Protein AF-A0A0F2PW54-F1 (afdb_monomer)

Mean predicted aligned error: 11.53 Å

Structure (mmCIF, N/CA/C/O backbone):
data_AF-A0A0F2PW54-F1
#
_entry.id   AF-A0A0F2PW54-F1
#
loop_
_atom_site.group_PDB
_atom_site.id
_atom_site.type_symbol
_atom_site.label_atom_id
_atom_site.label_alt_id
_atom_site.label_comp_id
_atom_site.label_asym_id
_atom_site.label_entity_id
_atom_site.label_seq_id
_atom_site.pdbx_PDB_ins_code
_atom_site.Cartn_x
_atom_site.Cartn_y
_atom_site.Cartn_z
_atom_site.occupancy
_atom_site.B_iso_or_equiv
_atom_site.auth_seq_id
_atom_site.auth_comp_id
_atom_site.auth_asym_id
_atom_site.auth_atom_id
_atom_site.pdbx_PDB_model_num
ATOM 1 N N . MET A 1 1 ? 2.727 -28.546 4.616 1.00 33.84 1 MET A N 1
ATOM 2 C CA . MET A 1 1 ? 3.322 -27.690 5.669 1.00 33.84 1 MET A CA 1
ATOM 3 C C . MET A 1 1 ? 4.717 -27.263 5.236 1.00 33.84 1 MET A C 1
ATOM 5 O O . MET A 1 1 ? 5.635 -28.065 5.317 1.00 33.84 1 MET A O 1
ATOM 9 N N . ARG A 1 2 ? 4.881 -26.043 4.709 1.00 29.77 2 ARG A N 1
ATOM 10 C CA . ARG A 1 2 ? 6.205 -25.440 4.487 1.00 29.77 2 ARG A CA 1
ATOM 11 C C . ARG A 1 2 ? 6.372 -24.320 5.508 1.00 29.77 2 ARG A C 1
ATOM 13 O O . ARG A 1 2 ? 5.637 -23.343 5.474 1.00 29.77 2 ARG A O 1
ATOM 20 N N . SER A 1 3 ? 7.285 -24.541 6.446 1.00 30.59 3 SER A N 1
ATOM 21 C CA . SER A 1 3 ? 7.700 -23.572 7.457 1.00 30.59 3 SER A CA 1
ATOM 22 C C . SER A 1 3 ? 8.436 -22.422 6.768 1.00 30.59 3 SER A C 1
ATOM 24 O O . SER A 1 3 ? 9.487 -22.637 6.167 1.00 30.59 3 SER A O 1
ATOM 26 N N . PHE A 1 4 ? 7.866 -21.217 6.814 1.00 31.39 4 PHE A N 1
ATOM 27 C CA . PHE A 1 4 ? 8.541 -19.988 6.401 1.00 31.39 4 PHE A CA 1
ATOM 28 C C . PHE A 1 4 ? 9.232 -19.386 7.622 1.00 31.39 4 PHE A C 1
ATOM 30 O O . PHE A 1 4 ? 8.647 -18.621 8.381 1.00 31.39 4 PHE A O 1
ATOM 37 N N . ASN A 1 5 ? 10.496 -19.758 7.813 1.00 33.44 5 ASN A N 1
ATOM 38 C CA . ASN A 1 5 ? 11.373 -19.123 8.785 1.00 33.44 5 ASN A CA 1
ATOM 39 C C . ASN A 1 5 ? 12.172 -18.023 8.069 1.00 33.44 5 ASN A C 1
ATOM 41 O O . ASN A 1 5 ? 13.212 -18.290 7.468 1.00 33.44 5 ASN A O 1
ATOM 45 N N . LYS A 1 6 ? 11.663 -16.788 8.095 1.00 39.34 6 LYS A N 1
ATOM 46 C CA . LYS A 1 6 ? 12.450 -15.583 7.805 1.00 39.34 6 LYS A CA 1
ATOM 47 C C . LYS A 1 6 ? 12.403 -14.696 9.042 1.00 39.34 6 LYS A C 1
ATOM 49 O O . LYS A 1 6 ? 11.355 -14.169 9.396 1.00 39.34 6 LYS A O 1
ATOM 54 N N . LYS A 1 7 ? 13.553 -14.568 9.708 1.00 28.94 7 LYS A N 1
ATOM 55 C CA . LYS A 1 7 ? 13.787 -13.560 10.742 1.00 28.94 7 LYS A CA 1
ATOM 56 C C . LYS A 1 7 ? 13.725 -12.185 10.077 1.00 28.94 7 LYS A C 1
ATOM 58 O O . LYS A 1 7 ? 14.657 -11.805 9.375 1.00 28.94 7 LYS A O 1
ATOM 63 N N . TRP A 1 8 ? 12.626 -11.471 10.284 1.00 33.56 8 TRP A N 1
ATOM 64 C CA . TRP A 1 8 ? 12.529 -10.045 9.998 1.00 33.56 8 TRP A CA 1
ATOM 65 C C . TRP A 1 8 ? 13.277 -9.315 11.113 1.00 33.56 8 TRP A C 1
ATOM 67 O O . TRP A 1 8 ? 12.793 -9.226 12.236 1.00 33.56 8 TRP A O 1
ATOM 77 N N . VAL A 1 9 ? 14.506 -8.885 10.837 1.00 35.56 9 VAL A N 1
ATOM 78 C CA . VAL A 1 9 ? 15.251 -7.978 11.714 1.00 35.56 9 VAL A CA 1
ATOM 79 C C . VAL A 1 9 ? 15.226 -6.623 11.022 1.00 35.56 9 VAL A C 1
ATOM 81 O O . VAL A 1 9 ? 15.896 -6.455 10.007 1.00 35.56 9 VAL A O 1
ATOM 84 N N . GLY A 1 10 ? 14.419 -5.694 11.541 1.00 37.62 10 GLY A N 1
ATOM 85 C CA . GLY A 1 10 ? 14.503 -4.274 11.180 1.00 37.62 10 GLY A CA 1
ATOM 86 C C . GLY A 1 10 ? 13.388 -3.685 10.312 1.00 37.62 10 GLY A C 1
ATOM 87 O O . GLY A 1 10 ? 13.632 -2.660 9.687 1.00 37.62 10 GLY A O 1
ATOM 88 N N . ILE A 1 11 ? 12.190 -4.276 10.260 1.00 33.75 11 ILE A N 1
ATOM 89 C CA . ILE A 1 11 ? 10.986 -3.529 9.856 1.00 33.75 11 ILE A CA 1
ATOM 90 C C . ILE A 1 11 ? 9.981 -3.672 10.990 1.00 33.75 11 ILE A C 1
ATOM 92 O O . ILE A 1 11 ? 9.338 -4.711 11.150 1.00 33.75 11 ILE A O 1
ATOM 96 N N . ASP A 1 12 ? 9.927 -2.627 11.803 1.00 38.66 12 ASP A N 1
ATOM 97 C CA . ASP A 1 12 ? 8.855 -2.388 12.752 1.00 38.66 12 ASP A CA 1
ATOM 98 C C . ASP A 1 12 ? 7.556 -2.206 11.942 1.00 38.66 12 ASP A C 1
ATOM 100 O O . ASP A 1 12 ? 7.585 -1.747 10.803 1.00 38.66 12 ASP A O 1
ATOM 104 N N . PHE A 1 13 ? 6.427 -2.704 12.434 1.00 43.22 13 PHE A N 1
ATOM 105 C CA . PHE A 1 13 ? 5.239 -2.979 11.615 1.00 43.22 13 PHE A CA 1
ATOM 106 C C . PHE A 1 13 ? 4.798 -1.786 10.735 1.00 43.22 13 PHE A C 1
ATOM 108 O O . PHE A 1 13 ? 4.461 -0.723 11.251 1.00 43.22 13 PHE A O 1
ATOM 115 N N . ALA A 1 14 ? 4.720 -1.983 9.412 1.00 50.06 14 ALA A N 1
ATOM 116 C CA . ALA A 1 14 ? 4.174 -0.995 8.479 1.00 50.06 14 ALA A CA 1
ATOM 1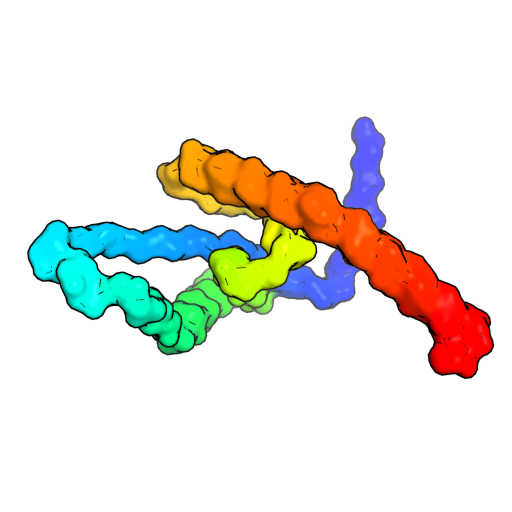17 C C . ALA A 1 14 ? 2.674 -1.242 8.254 1.00 50.06 14 ALA A C 1
ATOM 119 O O . ALA A 1 14 ? 2.279 -2.323 7.803 1.00 50.06 14 ALA A O 1
ATOM 120 N N . ALA A 1 15 ? 1.840 -0.242 8.544 1.00 58.84 15 ALA A N 1
ATOM 121 C CA . ALA A 1 15 ? 0.393 -0.309 8.345 1.00 58.84 15 ALA A CA 1
ATOM 122 C C . ALA A 1 15 ? -0.050 0.690 7.268 1.00 58.84 15 ALA A C 1
ATOM 124 O O . ALA A 1 15 ? 0.150 1.899 7.392 1.00 58.84 15 ALA A O 1
ATOM 125 N N . GLY A 1 16 ? -0.680 0.182 6.207 1.00 60.75 16 GLY A N 1
ATOM 126 C CA . GLY A 1 16 ? -1.326 1.007 5.192 1.00 60.75 16 GLY A CA 1
ATOM 127 C C . GLY A 1 16 ? -2.743 1.371 5.618 1.00 60.75 16 GLY A C 1
ATOM 128 O O . GLY A 1 16 ? -3.560 0.482 5.855 1.00 60.75 16 GLY A O 1
ATOM 129 N N . ILE A 1 17 ? -3.054 2.664 5.696 1.00 71.19 17 ILE A N 1
ATOM 130 C CA . ILE A 1 17 ? -4.411 3.145 5.968 1.00 71.19 17 ILE A CA 1
ATOM 131 C C . ILE A 1 17 ? -4.934 3.931 4.771 1.00 71.19 17 ILE A C 1
ATOM 133 O O . ILE A 1 17 ? -4.241 4.762 4.179 1.00 71.19 17 ILE A O 1
ATOM 137 N N . VAL A 1 18 ? -6.207 3.692 4.458 1.00 58.12 18 VAL A N 1
ATOM 138 C CA . VAL A 1 18 ? -7.009 4.540 3.578 1.00 58.12 18 VAL A CA 1
ATOM 139 C C . VAL A 1 18 ? -8.130 5.143 4.400 1.00 58.12 18 VAL A C 1
ATOM 141 O O . VAL A 1 18 ? -8.988 4.437 4.926 1.00 58.12 18 VAL A O 1
ATOM 144 N N . LEU A 1 19 ? -8.124 6.469 4.507 1.00 59.00 19 LEU A N 1
ATOM 145 C CA . LEU A 1 19 ? -9.205 7.217 5.133 1.00 59.00 19 LEU A CA 1
ATOM 146 C C . LEU A 1 19 ? -10.049 7.870 4.043 1.00 59.00 19 LEU A C 1
ATOM 148 O O . LEU A 1 19 ? -9.575 8.741 3.312 1.00 59.00 19 LEU A O 1
ATOM 152 N N . ARG A 1 20 ? -11.328 7.495 3.966 1.00 44.84 20 ARG A N 1
ATOM 153 C CA . ARG A 1 20 ? -12.313 8.247 3.187 1.00 44.84 20 ARG A CA 1
ATOM 154 C C . ARG A 1 20 ? -12.869 9.365 4.064 1.00 44.84 20 ARG A C 1
ATOM 156 O O . ARG A 1 20 ? -13.448 9.112 5.121 1.00 44.84 20 ARG A O 1
ATOM 163 N N . LYS A 1 21 ? -12.709 10.617 3.631 1.00 50.31 21 LYS A N 1
ATOM 164 C CA . LYS A 1 21 ? -13.386 11.748 4.274 1.00 50.31 21 LYS A CA 1
ATOM 165 C C . LYS A 1 21 ? -14.892 11.601 4.041 1.00 50.31 21 LYS A C 1
ATOM 167 O O . LYS A 1 21 ? -15.312 11.316 2.924 1.00 50.31 21 LYS A O 1
ATOM 172 N N . LYS A 1 22 ? -15.699 11.790 5.087 1.00 43.09 22 LYS A N 1
ATOM 173 C CA . LYS A 1 22 ? -17.164 11.804 4.966 1.00 43.09 22 LYS A CA 1
ATOM 174 C C . LYS A 1 22 ? -17.558 12.914 3.979 1.00 43.09 22 LYS A C 1
ATOM 176 O O . LYS A 1 22 ? -17.080 14.041 4.127 1.00 43.09 22 LYS A O 1
ATOM 181 N N . GLU A 1 23 ? -18.364 12.586 2.971 1.00 45.69 23 GLU A N 1
ATOM 182 C CA . GLU A 1 23 ? -18.861 13.555 1.987 1.00 45.69 23 GLU A CA 1
ATOM 183 C C . 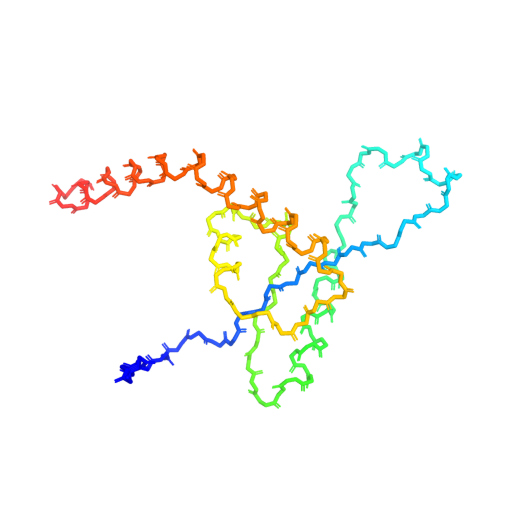GLU A 1 23 ? -19.579 14.713 2.696 1.00 45.69 23 GLU A C 1
ATOM 185 O O . GLU A 1 23 ? -20.373 14.508 3.618 1.00 45.69 23 GLU A O 1
ATOM 190 N N . LYS A 1 24 ? -19.234 15.942 2.298 1.00 44.62 24 LYS A N 1
ATOM 191 C CA . LYS A 1 24 ? -19.908 17.171 2.733 1.00 44.62 24 LYS A CA 1
ATOM 192 C C . LYS A 1 24 ? -21.269 17.284 2.030 1.00 44.62 24 LYS A C 1
ATOM 194 O O . LYS A 1 24 ? -21.447 16.729 0.949 1.00 44.62 24 LYS A O 1
ATOM 199 N N . SER A 1 25 ? -22.217 18.015 2.625 1.00 42.25 25 SER A N 1
ATOM 200 C CA . SER A 1 25 ? -23.530 18.268 2.014 1.00 42.25 25 SER A CA 1
ATOM 201 C C . SER A 1 25 ? -23.398 18.952 0.637 1.00 42.25 25 SER A C 1
ATOM 203 O O . SER A 1 25 ? -22.437 19.701 0.434 1.00 42.25 25 SER A O 1
ATOM 205 N N . PRO A 1 26 ? -24.352 18.744 -0.299 1.00 49.91 26 PRO A N 1
ATOM 206 C CA . PRO A 1 26 ? -24.266 19.222 -1.689 1.00 49.91 26 PRO A CA 1
ATOM 207 C C . PRO A 1 26 ? -23.977 20.724 -1.826 1.00 49.91 26 PRO A C 1
ATOM 209 O O . PRO A 1 26 ? -23.289 21.156 -2.747 1.00 49.91 26 PRO A O 1
ATOM 212 N N . GLU A 1 27 ? -24.442 21.519 -0.866 1.00 52.00 27 GLU A N 1
ATOM 213 C CA . GLU A 1 27 ? -24.275 22.975 -0.830 1.00 52.00 27 GLU A CA 1
ATOM 214 C C . GLU A 1 27 ? -22.814 23.418 -0.621 1.00 52.00 27 GLU A C 1
ATOM 216 O O . GLU A 1 27 ? -22.438 24.521 -1.009 1.00 52.00 27 GLU A O 1
ATOM 221 N N . GLN A 1 28 ? -21.955 22.555 -0.065 1.00 48.16 28 GLN A N 1
ATOM 222 C CA . GLN A 1 28 ? -20.531 22.841 0.161 1.00 48.16 28 GLN A CA 1
ATOM 223 C C . GLN A 1 28 ? -19.627 22.392 -1.000 1.00 48.16 28 GLN A C 1
ATOM 225 O O . GLN A 1 28 ? -18.421 22.634 -0.962 1.00 48.16 28 GLN A O 1
ATOM 230 N N . VAL A 1 29 ? -20.184 21.728 -2.020 1.00 51.53 29 VAL A N 1
ATOM 231 C CA . VAL A 1 29 ? -19.423 21.084 -3.108 1.00 51.53 29 VAL A CA 1
ATOM 232 C C . VAL A 1 29 ? -19.021 22.082 -4.205 1.00 51.53 29 VAL A C 1
ATOM 234 O O . VAL A 1 29 ? -18.025 21.872 -4.891 1.00 51.53 29 VAL A O 1
ATOM 237 N N . HIS A 1 30 ? -19.730 23.209 -4.343 1.00 45.06 30 HIS A N 1
ATOM 238 C CA . HIS A 1 30 ? -19.557 24.122 -5.482 1.00 45.06 30 HIS A CA 1
ATOM 239 C C . HIS A 1 30 ? -18.243 24.938 -5.479 1.00 45.06 30 HIS A C 1
ATOM 241 O O . HIS A 1 30 ? -17.881 25.491 -6.511 1.00 45.06 30 HIS A O 1
ATOM 247 N N . TYR A 1 31 ? -17.489 24.979 -4.372 1.00 40.25 31 TYR A N 1
ATOM 248 C CA . TYR A 1 31 ? -16.260 25.788 -4.262 1.00 40.25 31 TYR A CA 1
ATOM 249 C C . TYR A 1 31 ? -14.939 25.001 -4.140 1.00 40.25 31 TYR A C 1
ATOM 251 O O . TYR A 1 31 ? -13.877 25.608 -4.226 1.00 40.25 31 TYR A O 1
ATOM 259 N N . ASP A 1 32 ? -14.960 23.670 -4.000 1.00 39.88 32 ASP A N 1
ATOM 260 C CA . ASP A 1 32 ? -13.772 22.881 -3.603 1.00 39.88 32 ASP A CA 1
ATOM 261 C C . ASP A 1 32 ? -13.236 21.947 -4.718 1.00 39.88 32 ASP A C 1
ATOM 263 O O . ASP A 1 32 ? -12.629 20.910 -4.446 1.00 39.88 32 ASP A O 1
ATOM 267 N N . ALA A 1 33 ? -13.407 22.303 -5.998 1.00 38.38 33 ALA A N 1
ATOM 268 C CA . ALA A 1 33 ? -12.917 21.496 -7.130 1.00 38.38 33 ALA A CA 1
ATOM 269 C C . ALA A 1 33 ? -11.378 21.467 -7.280 1.00 38.38 33 ALA A C 1
ATOM 271 O O . ALA A 1 33 ? -10.845 20.718 -8.099 1.00 38.38 33 ALA A O 1
ATOM 272 N N . HIS A 1 34 ? -10.632 22.236 -6.482 1.00 39.06 34 HIS A N 1
ATOM 273 C CA . HIS A 1 34 ? -9.175 22.281 -6.556 1.00 39.06 34 HIS A CA 1
ATOM 274 C C . HIS A 1 34 ? -8.523 22.018 -5.198 1.00 39.06 34 HIS A C 1
ATOM 276 O O . HIS A 1 34 ? -8.499 22.871 -4.319 1.00 39.06 34 HIS A O 1
ATOM 282 N N . ARG A 1 35 ? -7.896 20.835 -5.110 1.00 42.75 35 ARG A N 1
ATOM 283 C CA . ARG A 1 35 ? -7.037 20.342 -4.022 1.00 42.75 35 ARG A CA 1
ATOM 284 C C . ARG A 1 35 ? -7.807 20.103 -2.727 1.00 42.75 35 ARG A C 1
ATOM 286 O O . ARG A 1 35 ? -8.001 21.005 -1.922 1.00 42.75 35 ARG A O 1
ATOM 293 N N . VAL A 1 36 ? -8.105 18.831 -2.454 1.00 49.41 36 VAL A N 1
ATOM 294 C 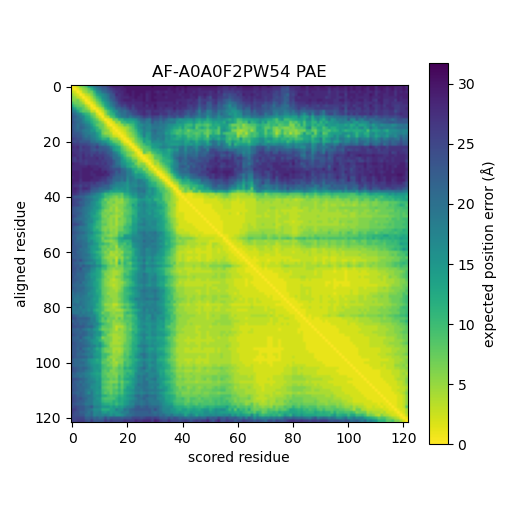CA . VAL A 1 36 ? -8.257 18.361 -1.072 1.00 49.41 36 VAL A CA 1
ATOM 295 C C . VAL A 1 36 ? -7.011 18.834 -0.320 1.00 49.41 36 VAL A C 1
ATOM 297 O O . VAL A 1 36 ? -5.909 18.333 -0.544 1.00 49.41 36 VAL A O 1
ATOM 300 N N . LYS A 1 37 ? -7.163 19.893 0.480 1.00 48.91 37 LYS A N 1
ATOM 301 C CA . LYS A 1 37 ? -6.069 20.503 1.227 1.00 48.91 37 LYS A CA 1
ATOM 302 C C . LYS A 1 37 ? -5.615 19.459 2.238 1.00 48.91 37 LYS A C 1
ATOM 304 O O . LYS A 1 37 ? -6.344 19.137 3.173 1.00 48.91 37 LYS A O 1
ATOM 309 N N . HIS A 1 38 ? -4.467 18.856 1.953 1.00 57.25 38 HIS A N 1
ATOM 310 C CA . HIS A 1 38 ? -3.884 17.814 2.778 1.00 57.25 38 HIS A CA 1
ATOM 311 C C . HIS A 1 38 ? -3.489 18.413 4.118 1.00 57.25 38 HIS A C 1
ATOM 313 O O . HIS A 1 38 ? -2.681 19.341 4.161 1.00 57.25 38 HIS A O 1
ATOM 319 N N . ASP A 1 39 ? -4.085 17.911 5.190 1.00 72.12 39 ASP A N 1
ATOM 320 C CA . ASP A 1 39 ? -3.761 18.351 6.535 1.00 72.12 39 ASP A CA 1
ATOM 321 C C . ASP A 1 39 ? -2.663 17.440 7.083 1.00 72.12 39 ASP A C 1
ATOM 323 O O . ASP A 1 39 ? -2.941 16.362 7.601 1.00 72.12 39 ASP A O 1
ATOM 327 N N . LEU A 1 40 ? -1.406 17.869 6.941 1.00 79.06 40 LEU A N 1
ATOM 328 C CA . LEU A 1 40 ? -0.247 17.188 7.535 1.00 79.06 40 LEU A CA 1
ATOM 329 C C . LEU A 1 40 ? -0.438 16.965 9.041 1.00 79.06 40 LEU A C 1
ATOM 331 O O . LEU A 1 40 ? 0.042 15.975 9.588 1.00 79.06 40 LEU A O 1
ATOM 335 N N . SER A 1 41 ? -1.189 17.846 9.706 1.00 83.75 41 SER A N 1
ATOM 336 C CA . SER A 1 41 ? -1.510 17.702 11.125 1.00 83.75 41 SER A CA 1
ATOM 337 C C . SER A 1 41 ? -2.346 16.450 11.379 1.00 83.75 41 SER A C 1
ATOM 339 O O . SER A 1 41 ? -2.156 15.793 12.395 1.00 83.75 41 SER A O 1
ATOM 341 N N . MET A 1 42 ? -3.239 16.073 10.456 1.00 82.38 42 MET A N 1
ATOM 342 C CA . MET A 1 42 ? -4.012 14.834 10.571 1.00 82.38 42 MET A CA 1
ATOM 343 C C . MET A 1 42 ? -3.096 13.608 10.528 1.00 82.38 42 MET A C 1
ATOM 345 O O . MET A 1 42 ? -3.258 12.712 11.355 1.00 82.38 42 MET A O 1
ATOM 349 N N . GLU A 1 43 ? -2.139 13.565 9.594 1.00 83.44 43 GLU A N 1
ATOM 350 C CA . GLU A 1 43 ? -1.205 12.437 9.478 1.00 83.44 43 GLU A CA 1
ATOM 351 C C . GLU A 1 43 ? -0.363 12.296 10.749 1.00 83.44 43 GLU A C 1
ATOM 353 O O . GLU A 1 43 ? -0.335 11.221 11.347 1.00 83.44 43 GLU A O 1
ATOM 358 N N . ILE A 1 44 ? 0.225 13.405 11.212 1.00 87.06 44 ILE A N 1
ATOM 359 C CA . ILE A 1 44 ? 1.047 13.449 12.429 1.00 87.06 44 ILE A CA 1
ATOM 360 C C . ILE A 1 44 ? 0.233 13.023 13.655 1.00 87.06 44 ILE A C 1
ATOM 362 O O . ILE A 1 44 ? 0.664 12.161 14.416 1.00 87.06 44 ILE A O 1
ATOM 366 N N . ASN A 1 45 ? -0.966 13.580 13.839 1.00 89.88 45 ASN A N 1
ATOM 367 C CA . ASN A 1 45 ? -1.807 13.246 14.989 1.00 89.88 45 ASN A CA 1
ATOM 368 C C . ASN A 1 45 ? -2.239 11.774 14.978 1.00 89.88 45 ASN A C 1
ATOM 370 O O . ASN A 1 45 ? -2.328 11.153 16.036 1.00 89.88 45 ASN A O 1
ATOM 374 N N . THR A 1 46 ? -2.496 11.205 13.795 1.00 87.31 46 THR A N 1
ATOM 375 C CA . THR A 1 46 ? -2.879 9.791 13.668 1.00 87.31 46 THR A CA 1
ATOM 376 C C . THR A 1 46 ? -1.699 8.876 13.988 1.00 87.31 46 THR A C 1
ATOM 378 O O . THR A 1 46 ? -1.874 7.927 14.750 1.00 87.31 46 THR A O 1
ATOM 381 N N . GLN A 1 47 ? -0.505 9.188 13.471 1.00 87.94 47 GLN A N 1
ATOM 382 C CA . GLN A 1 47 ? 0.734 8.470 13.784 1.00 87.94 47 GLN A CA 1
ATOM 383 C C . GLN A 1 47 ? 0.976 8.434 15.299 1.00 87.94 47 GLN A C 1
ATOM 385 O O . GLN A 1 47 ? 1.074 7.355 15.881 1.00 87.94 47 GLN A O 1
AT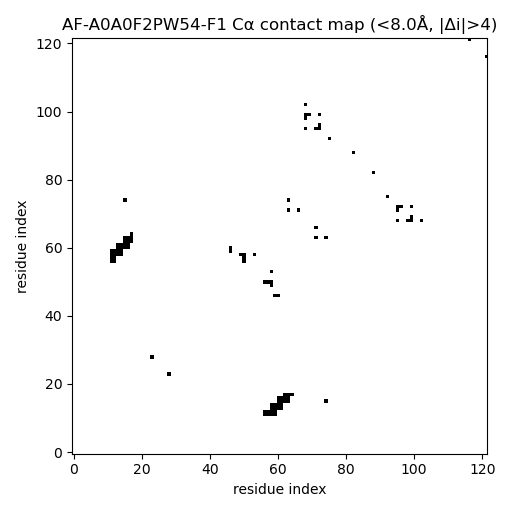OM 390 N N . LEU A 1 48 ? 0.973 9.601 15.953 1.00 90.25 48 LEU A N 1
ATOM 391 C CA . LEU A 1 48 ? 1.214 9.712 17.396 1.00 90.25 48 LEU A CA 1
ATOM 392 C C . LEU A 1 48 ? 0.191 8.921 18.224 1.00 90.25 48 LEU A C 1
ATOM 394 O O . LEU A 1 48 ? 0.557 8.254 19.191 1.00 90.25 48 LEU A O 1
ATOM 398 N N . ALA A 1 49 ? -1.088 8.960 17.836 1.00 91.06 49 ALA A N 1
ATOM 399 C CA . ALA A 1 49 ? -2.136 8.214 18.525 1.00 91.06 49 ALA A CA 1
ATOM 400 C C . ALA A 1 49 ? -1.941 6.690 18.412 1.00 91.06 49 ALA A C 1
ATOM 402 O O . ALA A 1 49 ? -2.181 5.965 19.381 1.00 91.06 49 ALA A O 1
ATOM 403 N N . PHE A 1 50 ? -1.503 6.194 17.250 1.00 88.94 50 PHE A N 1
ATOM 404 C CA . PHE A 1 50 ? -1.205 4.773 17.053 1.00 88.94 50 PHE A CA 1
ATOM 405 C C . PHE A 1 50 ? 0.044 4.343 17.825 1.00 88.94 50 PHE A C 1
ATOM 407 O O . PHE A 1 50 ? -0.008 3.340 18.537 1.00 88.94 50 PHE A O 1
ATOM 414 N N . GLU A 1 51 ? 1.126 5.118 17.748 1.00 88.44 51 GLU A N 1
ATOM 415 C CA . GLU A 1 51 ? 2.360 4.858 18.497 1.00 88.44 51 GLU A CA 1
ATOM 416 C C . GLU A 1 51 ? 2.107 4.784 20.005 1.00 88.44 51 GLU A C 1
ATOM 418 O O . GLU A 1 51 ? 2.623 3.889 20.671 1.00 88.44 51 GLU A O 1
ATOM 423 N N . GLU A 1 52 ? 1.293 5.689 20.562 1.00 92.25 52 GLU A N 1
ATOM 424 C CA . GLU A 1 52 ? 0.941 5.668 21.985 1.00 92.25 52 GLU A CA 1
ATOM 425 C C . GLU A 1 52 ? 0.198 4.378 22.366 1.00 92.25 52 GLU A C 1
ATOM 427 O O . GLU A 1 52 ? 0.503 3.762 23.391 1.00 92.25 52 GLU A O 1
ATOM 432 N N . LYS A 1 53 ? -0.766 3.952 21.540 1.00 91.62 53 LYS A N 1
ATOM 433 C CA . LYS A 1 53 ? -1.607 2.776 21.813 1.00 91.62 53 LYS A CA 1
ATOM 434 C C . LYS A 1 53 ? -0.905 1.446 21.580 1.00 91.62 53 LYS A C 1
ATOM 436 O O . LYS A 1 53 ? -1.300 0.460 22.197 1.00 91.62 53 LYS A O 1
ATOM 441 N N . LEU A 1 54 ? 0.102 1.413 20.713 1.00 86.81 54 LEU A N 1
ATOM 442 C CA . LEU A 1 54 ? 0.794 0.188 20.314 1.00 86.81 54 LEU A CA 1
ATOM 443 C C . LEU A 1 54 ? 2.136 -0.010 21.027 1.00 86.81 54 LEU A C 1
ATOM 445 O O . LEU A 1 54 ? 2.844 -0.968 20.728 1.00 86.81 54 LEU A O 1
ATOM 449 N N . ARG A 1 55 ? 2.473 0.812 22.031 1.00 85.69 55 ARG A N 1
ATOM 450 C CA . ARG A 1 55 ? 3.680 0.595 22.846 1.00 85.69 55 ARG A CA 1
ATOM 451 C C . ARG A 1 55 ? 3.723 -0.823 23.448 1.00 85.69 55 ARG A C 1
ATOM 453 O O . ARG A 1 55 ? 2.704 -1.302 23.947 1.00 85.69 55 ARG A O 1
ATOM 460 N N . PRO A 1 56 ? 4.904 -1.475 23.474 1.00 88.44 56 PRO A N 1
ATOM 461 C CA . PRO A 1 56 ? 6.224 -0.937 23.124 1.00 88.44 56 PRO A CA 1
ATOM 462 C C . PRO A 1 56 ? 6.603 -1.082 21.638 1.00 88.44 56 PRO A C 1
ATOM 464 O O . PRO A 1 56 ? 7.762 -0.858 21.302 1.00 88.44 56 PRO A O 1
ATOM 467 N N . PHE A 1 57 ? 5.679 -1.479 20.762 1.00 82.31 57 PHE A N 1
ATOM 468 C CA . PHE A 1 57 ? 5.966 -1.649 19.340 1.00 82.31 57 PHE A CA 1
ATOM 469 C C . PHE A 1 57 ? 6.079 -0.286 18.643 1.00 82.31 57 PHE A C 1
ATOM 471 O O . PHE A 1 57 ? 5.222 0.581 18.818 1.00 82.31 57 PHE A O 1
ATOM 478 N N . SER A 1 58 ? 7.128 -0.106 17.842 1.00 77.44 58 SER A N 1
ATOM 479 C CA . SER A 1 58 ? 7.211 0.952 16.833 1.00 77.44 58 SER A CA 1
ATOM 480 C C . SER A 1 58 ? 6.330 0.584 15.641 1.00 77.44 58 SER A C 1
ATOM 482 O O . SER A 1 58 ? 6.210 -0.588 15.268 1.00 77.44 58 SER A O 1
ATOM 484 N N . VAL A 1 59 ? 5.663 1.587 15.076 1.00 79.12 59 VAL A N 1
ATOM 485 C CA . VAL A 1 59 ? 4.724 1.421 13.964 1.00 79.12 59 VAL A CA 1
ATOM 486 C C . VAL A 1 59 ? 4.902 2.581 13.009 1.00 79.12 59 VAL A C 1
ATOM 488 O O . VAL A 1 59 ? 4.863 3.727 13.442 1.00 79.12 59 VAL A O 1
ATOM 491 N N . ASP A 1 60 ? 5.025 2.286 11.720 1.00 84.50 60 ASP A N 1
ATOM 492 C CA . ASP A 1 60 ? 5.047 3.293 10.661 1.00 84.50 60 ASP A CA 1
ATOM 493 C C . ASP A 1 60 ? 3.689 3.326 9.952 1.00 84.50 60 ASP A C 1
ATOM 495 O O . ASP A 1 60 ? 3.266 2.342 9.326 1.00 84.50 60 ASP A O 1
ATOM 499 N N . LEU A 1 61 ? 2.985 4.459 10.043 1.00 85.12 61 LEU A N 1
ATOM 500 C CA . LEU A 1 61 ? 1.706 4.659 9.372 1.00 85.12 61 LEU A CA 1
ATOM 501 C C . LEU A 1 61 ? 1.904 5.257 7.982 1.00 85.12 61 LEU A C 1
ATOM 503 O O . LEU A 1 61 ? 2.466 6.341 7.814 1.00 85.12 61 LEU A O 1
ATOM 507 N N . LEU A 1 62 ? 1.366 4.571 6.977 1.00 84.38 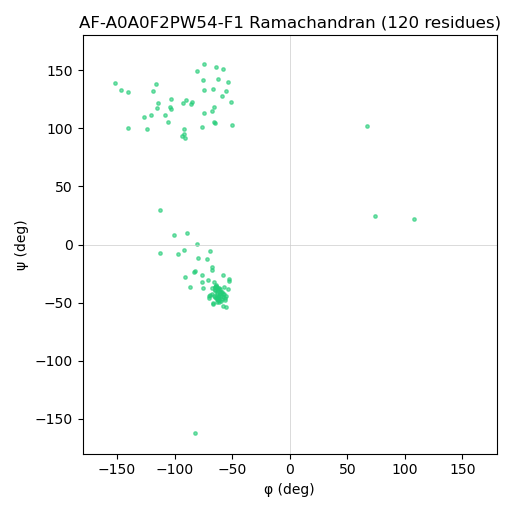62 LEU A N 1
ATOM 508 C CA . LEU A 1 62 ? 1.457 4.992 5.587 1.00 84.38 62 LEU A CA 1
ATOM 509 C C . LEU A 1 62 ? 0.066 5.253 5.010 1.00 84.38 62 LEU A C 1
ATOM 511 O O . LEU A 1 62 ? -0.850 4.436 5.112 1.00 84.38 62 LEU A O 1
ATOM 515 N N . PHE A 1 63 ? -0.081 6.398 4.348 1.00 84.44 63 PHE A N 1
ATOM 516 C CA . PHE A 1 63 ? -1.317 6.804 3.690 1.00 84.44 63 PHE A CA 1
ATOM 517 C C . PHE A 1 63 ? -1.319 6.362 2.227 1.00 84.44 63 PHE A C 1
ATOM 519 O O . PHE A 1 63 ? -0.732 7.033 1.369 1.00 84.44 63 PHE A O 1
ATOM 526 N N . ILE A 1 64 ? -2.003 5.248 1.932 1.00 84.81 64 ILE A N 1
ATOM 527 C CA . ILE A 1 64 ? -1.928 4.560 0.629 1.00 84.81 64 ILE A CA 1
ATOM 528 C C . ILE A 1 64 ? -2.230 5.519 -0.527 1.00 84.81 64 ILE A C 1
ATOM 530 O O . ILE A 1 64 ? -1.543 5.477 -1.544 1.00 84.81 64 ILE A O 1
ATOM 534 N N . GLN A 1 65 ? -3.182 6.448 -0.378 1.00 79.75 65 GLN A N 1
ATOM 535 C CA . GLN A 1 65 ? -3.591 7.361 -1.452 1.00 79.75 65 GLN A CA 1
ATOM 536 C C . GLN A 1 65 ? -2.447 8.218 -2.023 1.00 79.75 65 GLN A C 1
ATOM 538 O O . GLN A 1 65 ? -2.503 8.600 -3.193 1.00 79.75 65 GLN A O 1
ATOM 543 N N . ARG A 1 66 ? -1.397 8.488 -1.235 1.00 79.44 66 ARG A N 1
ATOM 544 C CA . ARG A 1 66 ? -0.256 9.331 -1.636 1.00 79.44 66 ARG A CA 1
ATOM 545 C C . ARG A 1 66 ? 0.948 8.540 -2.136 1.00 79.44 66 ARG A C 1
ATOM 547 O O . ARG A 1 66 ? 1.921 9.136 -2.591 1.00 79.44 66 ARG A O 1
ATOM 554 N N . MET A 1 67 ? 0.909 7.221 -2.010 1.00 85.38 67 MET A N 1
ATOM 555 C CA . MET A 1 67 ? 2.072 6.389 -2.268 1.00 85.38 67 MET A CA 1
ATOM 556 C C . MET A 1 67 ? 2.273 6.143 -3.766 1.00 85.38 67 MET A C 1
ATOM 558 O O . MET A 1 67 ? 1.296 6.080 -4.523 1.00 85.38 67 MET A O 1
ATOM 562 N N . PRO A 1 68 ? 3.529 5.975 -4.209 1.00 90.19 68 PRO A N 1
ATOM 563 C CA . PRO A 1 68 ? 3.807 5.525 -5.561 1.00 90.19 68 PRO A CA 1
ATOM 564 C C . PRO A 1 68 ? 3.264 4.103 -5.769 1.00 90.19 68 PRO A C 1
ATOM 566 O O . PRO A 1 68 ? 3.126 3.320 -4.824 1.00 90.19 68 PRO A O 1
ATOM 569 N N . VAL A 1 69 ? 2.933 3.780 -7.020 1.00 91.31 69 VAL A N 1
ATOM 570 C CA . VAL A 1 69 ? 2.205 2.555 -7.394 1.00 91.31 69 VAL A CA 1
ATOM 571 C C . VAL A 1 69 ? 2.903 1.270 -6.937 1.00 91.31 69 VAL A C 1
ATOM 573 O O . VAL A 1 69 ? 2.250 0.344 -6.468 1.00 91.31 69 VAL A O 1
ATOM 576 N N . ASN A 1 70 ? 4.236 1.238 -6.966 1.00 89.75 70 ASN A N 1
ATOM 577 C CA . ASN A 1 70 ? 5.031 0.104 -6.497 1.00 89.75 70 ASN A CA 1
ATOM 578 C C . ASN A 1 70 ? 4.878 -0.138 -4.985 1.00 89.75 70 ASN A C 1
ATOM 580 O O . ASN A 1 70 ? 4.788 -1.285 -4.554 1.00 89.75 70 ASN A O 1
ATOM 584 N N . LEU A 1 71 ? 4.809 0.922 -4.170 1.00 89.19 71 LEU A N 1
ATOM 585 C CA . LEU A 1 71 ? 4.589 0.771 -2.730 1.00 89.19 71 LEU A CA 1
ATOM 586 C C . LEU A 1 71 ? 3.134 0.419 -2.411 1.00 89.19 71 LEU A C 1
ATOM 588 O O . LEU A 1 71 ? 2.898 -0.413 -1.538 1.00 89.19 71 LEU A O 1
ATOM 592 N N . LYS A 1 72 ? 2.168 0.988 -3.144 1.00 90.44 72 LYS A N 1
ATOM 593 C CA . LYS A 1 72 ? 0.755 0.587 -3.046 1.00 90.44 72 LYS A CA 1
ATOM 594 C C . LYS A 1 72 ? 0.593 -0.912 -3.306 1.00 90.44 72 LYS A C 1
ATOM 596 O O . LYS A 1 72 ? -0.055 -1.596 -2.520 1.00 90.44 72 LYS A O 1
ATOM 601 N N . PHE A 1 73 ? 1.239 -1.420 -4.358 1.00 93.00 73 PHE A N 1
ATOM 602 C CA . PHE A 1 73 ? 1.226 -2.840 -4.698 1.00 93.00 73 PHE A CA 1
ATOM 603 C C . PHE A 1 73 ? 1.812 -3.713 -3.576 1.00 93.00 73 PHE A C 1
ATOM 605 O O . PHE A 1 73 ? 1.249 -4.749 -3.234 1.00 93.00 73 PHE A O 1
ATOM 612 N N . ASN A 1 74 ? 2.904 -3.286 -2.938 1.00 90.12 74 ASN A N 1
ATOM 613 C CA . ASN A 1 74 ? 3.463 -4.016 -1.794 1.00 90.12 74 ASN A CA 1
ATOM 614 C C . ASN A 1 74 ? 2.494 -4.076 -0.602 1.00 90.12 74 ASN A C 1
ATOM 616 O O . ASN A 1 74 ? 2.427 -5.101 0.070 1.00 90.12 74 ASN A O 1
ATOM 620 N N . ILE A 1 75 ? 1.732 -3.006 -0.355 1.00 89.06 75 ILE A N 1
ATOM 621 C CA . ILE A 1 75 ? 0.781 -2.942 0.764 1.00 89.06 75 ILE A CA 1
ATOM 622 C C . ILE A 1 75 ? -0.409 -3.874 0.555 1.00 89.06 75 ILE A C 1
ATOM 624 O O . ILE A 1 75 ? -0.787 -4.574 1.492 1.00 89.06 75 ILE A O 1
ATOM 628 N N . ILE A 1 76 ? -0.984 -3.921 -0.651 1.00 90.19 76 ILE A N 1
ATOM 629 C CA . ILE A 1 76 ? -2.139 -4.797 -0.920 1.00 90.19 76 ILE A CA 1
ATOM 630 C C . ILE A 1 76 ? -1.777 -6.290 -0.876 1.00 90.19 76 ILE A C 1
ATOM 632 O O . ILE A 1 76 ? -2.645 -7.127 -0.673 1.00 90.19 76 ILE A O 1
ATOM 636 N N . ASN A 1 77 ? -0.490 -6.630 -1.000 1.00 88.69 77 ASN A N 1
ATOM 637 C CA . ASN A 1 77 ? 0.015 -7.988 -0.771 1.00 88.69 77 ASN A CA 1
ATOM 638 C C . ASN A 1 77 ? 0.213 -8.318 0.725 1.00 88.69 77 ASN A C 1
ATOM 640 O O . ASN A 1 77 ? 0.693 -9.402 1.064 1.00 88.69 77 ASN A O 1
ATOM 644 N N . GLY A 1 78 ? -0.093 -7.374 1.618 1.00 87.75 78 GLY A N 1
ATOM 645 C CA . GLY A 1 78 ? -0.009 -7.528 3.065 1.00 87.75 78 GLY A CA 1
ATOM 646 C C . GLY A 1 78 ? -1.222 -8.228 3.683 1.00 87.75 78 GLY A C 1
ATOM 647 O O . GLY A 1 78 ? -2.000 -8.911 3.022 1.00 87.75 78 GLY A O 1
ATOM 648 N N . ILE A 1 79 ? -1.372 -8.062 5.000 1.00 89.00 79 ILE A N 1
ATOM 649 C CA . ILE A 1 79 ? -2.489 -8.618 5.772 1.00 89.00 79 ILE A CA 1
ATOM 650 C C . ILE A 1 79 ? -3.481 -7.494 6.076 1.00 89.00 79 ILE A C 1
ATOM 652 O O . ILE A 1 79 ? -3.117 -6.485 6.680 1.00 89.00 79 ILE A O 1
ATOM 656 N N . VAL A 1 80 ? -4.748 -7.688 5.709 1.00 88.69 80 VAL A N 1
ATOM 657 C CA . VAL A 1 80 ? -5.832 -6.761 6.057 1.00 88.69 80 VAL A CA 1
ATOM 658 C C . VAL A 1 80 ? -6.184 -6.937 7.535 1.00 88.69 80 VAL A C 1
ATOM 660 O O . VAL A 1 80 ? -6.684 -7.982 7.943 1.00 88.69 80 VAL A O 1
ATOM 663 N N . ILE A 1 81 ? -5.918 -5.910 8.345 1.00 87.88 81 ILE A N 1
ATOM 664 C CA . ILE A 1 81 ? -6.228 -5.910 9.787 1.00 87.88 81 ILE A CA 1
ATOM 665 C C . ILE A 1 81 ? -7.662 -5.426 10.041 1.00 87.88 81 ILE A C 1
ATOM 667 O O . ILE A 1 81 ? -8.342 -5.917 10.939 1.00 87.88 81 ILE A O 1
ATOM 671 N N . TYR A 1 82 ? -8.123 -4.452 9.254 1.00 87.25 82 TYR A N 1
ATOM 672 C CA . TYR A 1 82 ? -9.457 -3.876 9.365 1.00 87.25 82 TYR A CA 1
ATOM 673 C C . TYR A 1 82 ? -9.926 -3.344 8.014 1.00 87.25 82 TYR A C 1
ATOM 675 O O . TYR A 1 82 ? -9.176 -2.677 7.303 1.00 87.25 82 TYR A O 1
ATOM 683 N N . SER A 1 83 ? -11.194 -3.583 7.706 1.00 88.19 83 SER A N 1
ATOM 684 C CA . SER A 1 83 ? -11.886 -2.995 6.571 1.00 88.19 83 SER A CA 1
ATOM 685 C C . SER A 1 83 ? -13.348 -2.793 6.953 1.00 88.19 83 SER A C 1
ATOM 687 O O . SER A 1 83 ? -13.980 -3.655 7.562 1.00 88.19 83 SER A O 1
ATOM 689 N N . ARG A 1 84 ? -13.862 -1.596 6.665 1.00 88.75 84 ARG A N 1
ATOM 690 C CA . ARG A 1 84 ? -15.262 -1.237 6.927 1.00 88.75 84 ARG A CA 1
ATOM 691 C C . ARG A 1 84 ? -16.164 -1.536 5.730 1.00 88.75 84 ARG A C 1
ATOM 693 O O . ARG A 1 84 ? -17.364 -1.716 5.911 1.00 88.75 84 ARG A O 1
ATOM 700 N N . ASP A 1 85 ? -15.592 -1.495 4.535 1.00 88.19 85 ASP A N 1
ATOM 701 C CA . ASP A 1 85 ? -16.286 -1.541 3.256 1.00 88.19 85 ASP A CA 1
ATOM 702 C C . ASP A 1 85 ? -15.450 -2.406 2.308 1.00 88.19 85 ASP A C 1
ATOM 704 O O . ASP A 1 85 ? -14.407 -1.982 1.807 1.00 88.19 85 ASP A O 1
ATOM 708 N N . GLU A 1 86 ? -15.878 -3.658 2.148 1.00 89.69 86 GLU A N 1
ATOM 709 C CA . GLU A 1 86 ? -15.166 -4.659 1.353 1.00 89.69 86 GLU A CA 1
ATOM 710 C C . GLU A 1 86 ? -15.236 -4.386 -0.147 1.00 89.69 86 GLU A C 1
ATOM 712 O O . GLU A 1 86 ? -14.291 -4.721 -0.861 1.00 89.69 86 GLU A O 1
ATOM 717 N N . GLU A 1 87 ? -16.320 -3.770 -0.621 1.00 89.31 87 GLU A N 1
ATOM 718 C CA . GLU A 1 87 ? -16.474 -3.398 -2.028 1.00 89.31 87 GLU A CA 1
ATOM 719 C C . GLU A 1 87 ? -15.455 -2.311 -2.364 1.00 89.31 87 GLU A C 1
ATOM 721 O O . GLU A 1 87 ? -14.611 -2.497 -3.237 1.00 89.31 87 GLU A O 1
ATOM 726 N N . PHE A 1 88 ? -15.397 -1.260 -1.540 1.00 84.75 88 PHE A N 1
ATOM 727 C CA . PHE A 1 88 ? -14.383 -0.219 -1.686 1.00 84.75 88 PHE A CA 1
ATOM 728 C C . PHE A 1 88 ? -12.946 -0.756 -1.584 1.00 84.75 88 PHE A C 1
ATOM 730 O O . PHE A 1 88 ? -12.068 -0.317 -2.331 1.00 84.75 88 PHE A O 1
ATOM 737 N N . ARG A 1 89 ? -12.675 -1.685 -0.653 1.00 89.12 89 ARG A N 1
ATOM 738 C CA . ARG A 1 89 ? -11.347 -2.309 -0.527 1.00 89.12 89 ARG A CA 1
ATOM 739 C C . ARG A 1 89 ? -10.981 -3.072 -1.800 1.00 89.12 89 ARG A C 1
ATOM 741 O O . ARG A 1 89 ? -9.872 -2.902 -2.300 1.00 89.12 89 ARG A O 1
ATOM 748 N N . THR A 1 90 ? -11.900 -3.886 -2.309 1.00 91.44 90 THR A N 1
ATOM 749 C CA . THR A 1 90 ? -11.669 -4.716 -3.497 1.00 91.44 90 THR A CA 1
ATOM 750 C C . THR A 1 90 ? -11.463 -3.842 -4.733 1.00 91.44 90 THR A C 1
ATOM 752 O O . THR A 1 90 ? -10.469 -4.018 -5.432 1.00 91.44 90 THR A O 1
ATOM 755 N N . ASP A 1 91 ? -12.293 -2.814 -4.929 1.00 89.94 91 ASP A N 1
ATOM 756 C CA . ASP A 1 91 ? -12.132 -1.842 -6.017 1.00 89.94 91 ASP A CA 1
ATOM 757 C C . ASP A 1 91 ? -10.770 -1.135 -5.956 1.00 89.94 91 ASP A C 1
ATOM 759 O O . ASP A 1 91 ? -10.101 -0.922 -6.972 1.00 89.94 91 ASP A O 1
ATOM 763 N N . LEU A 1 92 ? -10.333 -0.742 -4.756 1.00 88.56 92 LEU A N 1
ATOM 764 C CA . LEU A 1 92 ? -9.022 -0.130 -4.558 1.00 88.56 92 LEU A CA 1
ATOM 765 C C . LEU A 1 92 ? -7.894 -1.094 -4.952 1.00 88.56 92 LEU A C 1
ATOM 767 O O . LEU A 1 92 ? -6.961 -0.683 -5.645 1.00 88.56 92 LEU A O 1
ATOM 771 N N . GLU A 1 93 ? -7.964 -2.348 -4.509 1.00 92.50 93 GLU A N 1
ATOM 772 C CA . GLU A 1 93 ? -6.967 -3.376 -4.820 1.00 92.50 93 GLU A CA 1
ATOM 773 C C . GLU A 1 93 ? -6.900 -3.655 -6.319 1.00 92.50 93 GLU A C 1
ATOM 775 O O . GLU A 1 93 ? -5.807 -3.641 -6.886 1.00 92.50 93 GLU A O 1
ATOM 780 N N . GLU A 1 94 ? -8.045 -3.815 -6.982 1.00 95.31 94 GLU A N 1
ATOM 781 C CA . GLU A 1 94 ? -8.122 -4.010 -8.432 1.00 95.31 94 GLU A CA 1
ATOM 782 C C . GLU A 1 94 ? -7.484 -2.848 -9.198 1.00 95.31 94 GLU A C 1
ATOM 784 O O . GLU A 1 94 ? -6.677 -3.066 -10.108 1.00 95.31 94 GLU A O 1
ATOM 789 N N . ASN A 1 95 ? -7.781 -1.609 -8.795 1.00 93.31 95 ASN A N 1
ATOM 790 C CA . ASN A 1 95 ? -7.174 -0.424 -9.394 1.00 93.31 95 ASN A CA 1
ATOM 791 C C . ASN A 1 95 ? -5.649 -0.406 -9.197 1.00 93.31 95 ASN A C 1
ATOM 793 O O . ASN A 1 95 ? -4.914 -0.170 -10.153 1.00 93.31 95 ASN A O 1
ATOM 797 N N . ILE A 1 96 ? -5.157 -0.709 -7.990 1.00 93.50 96 ILE A N 1
ATOM 798 C CA . ILE A 1 96 ? -3.715 -0.762 -7.702 1.00 93.50 96 ILE A CA 1
ATOM 799 C C . ILE A 1 96 ? -3.025 -1.860 -8.518 1.00 93.50 96 ILE A C 1
ATOM 801 O O . ILE A 1 96 ? -1.931 -1.630 -9.034 1.00 93.50 96 ILE A O 1
ATOM 805 N N . VAL A 1 97 ? -3.636 -3.042 -8.636 1.00 96.38 97 VAL A N 1
ATOM 806 C CA . VAL A 1 97 ? -3.089 -4.151 -9.432 1.00 96.38 97 VAL A CA 1
ATOM 807 C C . VAL A 1 97 ? -2.991 -3.748 -10.896 1.00 96.38 97 VAL A C 1
ATOM 809 O O . VAL A 1 97 ? -1.930 -3.929 -11.492 1.00 96.38 97 VAL A O 1
ATOM 812 N N . ARG A 1 98 ? -4.055 -3.173 -11.466 1.00 96.94 98 ARG A N 1
ATOM 813 C CA . ARG A 1 98 ? -4.057 -2.704 -12.856 1.00 96.94 98 ARG A CA 1
ATOM 814 C C . ARG A 1 98 ? -2.956 -1.670 -13.091 1.00 96.94 98 ARG A C 1
ATOM 816 O O . ARG A 1 98 ? -2.109 -1.881 -13.954 1.00 96.94 98 ARG A O 1
ATOM 823 N N . ASP A 1 99 ? -2.912 -0.624 -12.269 1.00 94.81 99 ASP A N 1
ATOM 824 C CA . ASP A 1 99 ? -1.929 0.454 -12.402 1.00 94.81 99 ASP A CA 1
ATOM 825 C C . ASP A 1 99 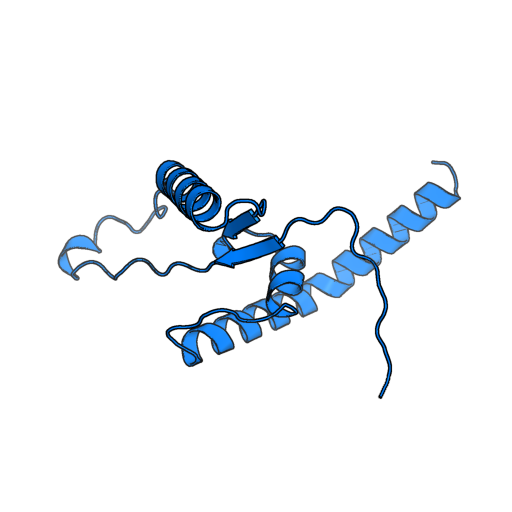? -0.488 -0.071 -12.244 1.00 94.81 99 ASP A C 1
ATOM 827 O O . ASP A 1 99 ? 0.432 0.368 -12.938 1.00 94.81 99 ASP A O 1
ATOM 831 N N . TYR A 1 100 ? -0.268 -1.030 -11.336 1.00 96.25 100 TYR A N 1
ATOM 832 C CA . TYR A 1 100 ? 1.039 -1.659 -11.167 1.00 96.25 100 TYR A CA 1
ATOM 833 C C . TYR A 1 100 ? 1.426 -2.503 -12.379 1.00 96.25 100 TYR A C 1
ATOM 835 O O . TYR A 1 100 ? 2.576 -2.438 -12.804 1.00 96.25 100 TYR A O 1
ATOM 843 N N . LEU A 1 101 ? 0.502 -3.286 -12.941 1.00 96.88 101 LEU A N 1
ATOM 844 C CA . LEU A 1 101 ? 0.774 -4.114 -14.117 1.00 96.88 101 LEU A CA 1
ATOM 845 C C . LEU A 1 101 ? 1.094 -3.267 -15.351 1.00 96.88 101 LEU A C 1
ATOM 847 O O . LEU A 1 101 ? 2.005 -3.634 -16.093 1.00 96.88 101 LEU A O 1
ATOM 851 N N . ASP A 1 102 ? 0.434 -2.122 -15.517 1.00 97.06 102 ASP A N 1
ATOM 852 C CA . ASP A 1 102 ? 0.755 -1.159 -16.575 1.00 97.06 102 ASP A CA 1
ATOM 853 C C . ASP A 1 102 ? 2.155 -0.547 -16.376 1.00 97.06 102 ASP A C 1
ATOM 855 O O . ASP A 1 102 ? 2.899 -0.337 -17.336 1.00 97.06 102 ASP A O 1
ATOM 859 N N . PHE A 1 103 ? 2.554 -0.298 -15.123 1.00 95.25 103 PHE A N 1
ATOM 860 C CA . PHE A 1 103 ? 3.857 0.289 -14.791 1.00 95.25 103 PHE A CA 1
ATOM 861 C C . PHE A 1 103 ? 5.011 -0.728 -14.730 1.00 95.25 103 PHE A C 1
ATOM 863 O O . PHE A 1 103 ? 6.181 -0.370 -14.896 1.00 95.25 103 PHE A O 1
ATOM 870 N N . LYS A 1 104 ? 4.708 -2.006 -14.497 1.00 95.56 104 LYS A N 1
ATOM 871 C CA . LYS A 1 104 ? 5.691 -3.068 -14.253 1.00 95.56 104 LYS A CA 1
ATOM 872 C C . LYS A 1 104 ? 6.749 -3.202 -15.360 1.00 95.56 104 LYS A C 1
ATOM 874 O O . LYS A 1 104 ? 7.921 -3.289 -14.997 1.00 95.56 104 LYS A O 1
ATOM 879 N N . PRO A 1 105 ? 6.422 -3.163 -16.668 1.00 96.50 105 PRO A N 1
ATOM 880 C CA . PRO A 1 105 ? 7.433 -3.266 -17.722 1.00 96.50 105 PRO A CA 1
ATOM 881 C C . PRO A 1 105 ? 8.477 -2.145 -17.663 1.00 96.50 105 PRO A C 1
ATOM 883 O O . PRO A 1 105 ? 9.664 -2.391 -17.865 1.00 96.50 105 PRO A O 1
ATOM 886 N N . VAL A 1 106 ? 8.043 -0.920 -17.341 1.00 95.31 106 VAL A N 1
ATOM 887 C CA . VAL A 1 106 ? 8.931 0.244 -17.195 1.00 95.31 106 VAL A CA 1
ATOM 888 C C . VAL A 1 106 ? 9.866 0.044 -16.005 1.00 95.31 106 VAL A C 1
ATOM 890 O O . VAL A 1 106 ? 11.071 0.268 -16.106 1.00 95.31 106 VAL A O 1
ATOM 893 N N . LEU A 1 107 ? 9.316 -0.431 -14.887 1.00 92.75 107 LEU A N 1
ATOM 894 C CA . LEU A 1 107 ? 10.077 -0.705 -13.673 1.00 92.75 107 LEU A CA 1
ATOM 895 C C . LEU A 1 107 ? 11.130 -1.806 -13.884 1.00 92.75 107 LEU A C 1
ATOM 897 O O . LEU A 1 107 ? 12.261 -1.687 -13.417 1.00 92.75 107 LEU A O 1
ATOM 901 N N . GLU A 1 108 ? 10.773 -2.867 -14.606 1.00 95.31 108 GLU A N 1
ATOM 902 C CA . GLU A 1 108 ? 11.683 -3.968 -14.93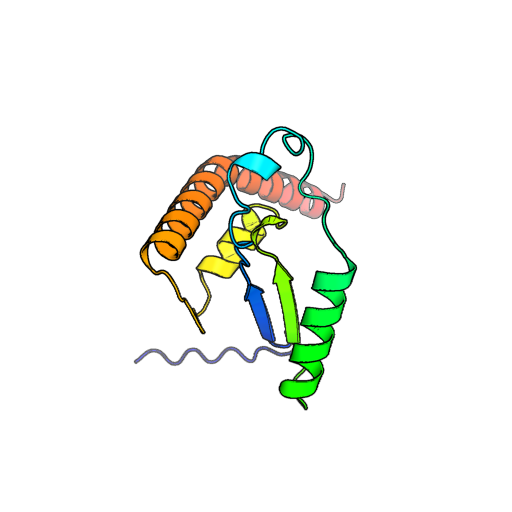3 1.00 95.31 108 GLU A CA 1
ATOM 903 C C . GLU A 1 108 ? 12.802 -3.547 -15.891 1.00 95.31 108 GLU A C 1
ATOM 905 O O . GLU A 1 108 ? 13.935 -4.004 -15.731 1.00 95.31 108 GLU A O 1
ATOM 910 N N . ALA A 1 109 ? 12.511 -2.682 -16.867 1.00 96.25 109 ALA A N 1
ATOM 911 C CA . ALA A 1 109 ? 13.532 -2.114 -17.746 1.00 96.25 109 ALA A CA 1
ATOM 912 C C . ALA A 1 109 ? 14.529 -1.262 -16.948 1.00 96.25 109 ALA A C 1
ATOM 914 O O . ALA A 1 109 ? 15.730 -1.511 -17.008 1.00 96.25 109 ALA A O 1
ATOM 915 N N . TYR A 1 110 ? 14.025 -0.356 -16.105 1.00 93.81 110 TYR A N 1
ATOM 916 C CA . TYR A 1 110 ? 14.849 0.480 -15.231 1.00 93.81 110 TYR A CA 1
ATOM 917 C C . TYR A 1 110 ? 15.772 -0.342 -14.321 1.00 93.81 110 TYR A C 1
ATOM 919 O O . TYR A 1 110 ? 16.969 -0.070 -14.233 1.00 93.81 110 TYR A O 1
ATOM 927 N N . TYR A 1 111 ? 15.245 -1.374 -13.652 1.00 93.25 111 TYR A N 1
ATOM 928 C CA . TYR A 1 111 ? 16.072 -2.211 -12.779 1.00 93.25 111 TYR A CA 1
ATOM 929 C C . TYR A 1 111 ? 17.129 -3.009 -13.539 1.00 93.25 111 TYR A C 1
ATOM 931 O O . TYR A 1 111 ? 18.208 -3.242 -12.994 1.00 93.25 111 TYR A O 1
ATOM 939 N N . ARG A 1 112 ? 16.839 -3.420 -14.775 1.00 95.69 112 ARG A N 1
ATOM 940 C CA . ARG A 1 112 ? 17.808 -4.105 -15.632 1.00 95.69 112 ARG A CA 1
ATOM 941 C C . ARG A 1 112 ? 18.951 -3.178 -16.025 1.00 95.69 112 ARG A C 1
ATOM 943 O O . ARG A 1 112 ? 20.098 -3.536 -15.795 1.00 95.69 112 ARG A O 1
ATOM 950 N N . GLU A 1 113 ? 18.630 -1.992 -16.533 1.00 95.69 113 GLU A N 1
ATOM 951 C CA . GLU A 1 113 ? 19.623 -0.983 -16.920 1.00 95.69 113 GLU A CA 1
ATOM 952 C C . GLU A 1 113 ? 20.502 -0.591 -15.729 1.00 95.69 113 GLU A C 1
ATOM 954 O O . GLU A 1 113 ? 21.725 -0.625 -15.822 1.00 95.69 113 GLU A O 1
ATOM 959 N N . MET A 1 114 ? 19.898 -0.322 -14.565 1.00 94.69 114 MET A N 1
ATOM 960 C CA . MET A 1 114 ? 20.670 -0.031 -13.354 1.00 94.69 114 MET A CA 1
ATOM 961 C C . MET A 1 114 ? 21.589 -1.182 -12.941 1.00 94.69 114 MET A C 1
ATOM 963 O O . MET A 1 114 ? 22.722 -0.944 -12.526 1.00 94.69 114 MET A O 1
ATOM 967 N N . ALA A 1 115 ? 21.104 -2.426 -13.004 1.00 93.88 115 ALA A N 1
ATOM 968 C CA . ALA A 1 115 ? 21.918 -3.585 -12.657 1.00 93.88 115 ALA A CA 1
ATOM 969 C C . ALA A 1 115 ? 23.110 -3.732 -13.612 1.00 93.88 115 ALA A C 1
ATOM 971 O O . ALA A 1 115 ? 24.209 -4.047 -13.162 1.00 93.88 115 ALA A O 1
ATOM 972 N N . GLU A 1 116 ? 22.908 -3.469 -14.904 1.00 94.31 116 GLU A N 1
ATOM 973 C CA . GLU A 1 116 ? 23.972 -3.460 -15.907 1.00 94.31 116 GLU A CA 1
ATOM 974 C C . GLU A 1 116 ? 25.007 -2.363 -15.621 1.00 94.31 116 GLU A C 1
ATOM 976 O O . GLU A 1 116 ? 26.191 -2.690 -15.565 1.00 94.31 116 GLU A O 1
ATOM 981 N N . SER A 1 117 ? 24.591 -1.123 -15.330 1.00 92.38 117 SER A N 1
ATOM 982 C CA . SER A 1 117 ? 25.510 -0.017 -14.991 1.00 92.38 117 SER A CA 1
ATOM 983 C C . SER A 1 117 ? 26.367 -0.309 -13.755 1.00 92.38 117 SER A C 1
ATOM 985 O O . SER A 1 117 ? 27.583 -0.120 -13.766 1.00 92.38 117 SER A O 1
ATOM 987 N N . ILE A 1 118 ? 25.752 -0.851 -12.696 1.00 92.81 118 ILE A N 1
ATOM 988 C CA . ILE A 1 118 ? 26.473 -1.231 -11.471 1.00 92.81 118 ILE A CA 1
ATOM 989 C C . ILE A 1 118 ? 27.516 -2.320 -11.767 1.00 92.81 118 ILE A C 1
ATOM 991 O O . ILE A 1 118 ? 28.605 -2.306 -11.193 1.00 92.81 118 ILE A O 1
ATOM 995 N N . LEU A 1 119 ? 27.195 -3.273 -12.649 1.00 89.44 119 LEU A N 1
ATOM 996 C CA . LEU A 1 119 ? 28.104 -4.356 -13.031 1.00 89.44 119 LEU A CA 1
ATOM 997 C C . LEU A 1 119 ? 29.209 -3.897 -13.992 1.00 89.44 119 LEU A C 1
ATOM 999 O O . LEU A 1 119 ? 30.310 -4.445 -13.936 1.00 89.44 119 LEU A O 1
ATOM 1003 N N . SER A 1 120 ? 28.941 -2.915 -14.857 1.00 88.88 120 SER A N 1
ATOM 1004 C CA . SER A 1 120 ? 29.934 -2.350 -15.777 1.00 88.88 120 SER A CA 1
ATOM 1005 C C . SER A 1 120 ? 30.877 -1.341 -15.114 1.00 88.88 120 SER A C 1
ATOM 1007 O O . SER A 1 120 ? 31.900 -1.006 -15.708 1.00 88.88 120 SER A O 1
ATOM 1009 N N . GLY A 1 121 ? 30.584 -0.905 -13.884 1.00 73.31 121 GLY A N 1
ATOM 1010 C CA . GLY A 1 121 ? 31.423 0.027 -13.127 1.00 73.31 121 GLY A CA 1
ATOM 1011 C C . GLY A 1 121 ? 31.354 1.473 -13.627 1.00 73.31 121 GLY A C 1
ATOM 1012 O O . GLY A 1 121 ? 32.315 2.216 -13.423 1.00 73.31 121 GLY A O 1
ATOM 1013 N N . GLU A 1 122 ? 30.249 1.839 -14.287 1.00 56.84 122 GLU A N 1
ATOM 1014 C CA . GLU A 1 122 ? 29.905 3.229 -14.628 1.00 56.84 122 GLU A CA 1
ATOM 1015 C C . GLU A 1 122 ? 29.135 3.915 -13.491 1.00 56.84 122 GLU A C 1
ATOM 1017 O O . GLU A 1 122 ? 28.320 3.238 -12.819 1.00 56.84 122 GLU A O 1
#

Nearest PDB structures (foldseek):
  6m6w-assembly1_F  TM=8.243E-01  e=3.091E-01  Shewanella onei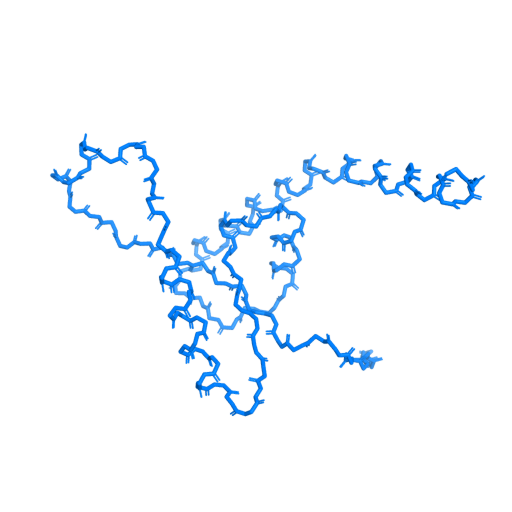densis MR-1
  6m6u-assembly1_A  TM=7.206E-01  e=2.514E-01  Shewanella oneidensis MR-1
  6m6v-assembly1_A  TM=7.386E-01  e=2.885E-01  Shewanella oneidensis MR-1
  7bxo-assembly1_A  TM=6.986E-01  e=4.072E-01  Shewanella oneidensis MR-1
  6m6w-assembly1_A  TM=5.860E-01  e=3.312E-01  Shewanella oneidensis MR-1

Foldseek 3Di:
DDDDDDPPDDDQAEAEDEDDDDDDPPVVPPPPPDDPDDDVVVVVVVLVVCPVVPPPTHYHYDHLVPDDLVVVQVNLVDDDPDDPDVVVVVVSNVVSVVVCVVCVVVVVVVVVVVVVCVVVVD

Solvent-accessible surface area (backbone atoms only — not comparable to full-atom values): 7862 Å² total; per-residue (Å²): 140,82,86,82,87,72,88,82,82,87,74,62,52,75,46,76,45,82,84,81,77,79,83,73,62,78,87,67,56,84,80,59,90,71,68,86,78,80,55,66,66,57,56,53,52,50,43,53,56,47,40,68,73,45,60,92,49,61,61,47,76,39,58,46,90,78,48,56,53,71,58,39,45,56,52,72,73,54,82,88,87,79,81,96,48,66,66,62,50,50,55,50,48,53,50,40,52,51,57,33,61,72,45,42,64,60,53,54,52,52,53,48,53,53,52,48,36,64,71,70,71,105

Radius of gyration: 19.11 Å; Cα contacts (8 Å, |Δi|>4): 51; chains: 1; bounding box: 56×54×41 Å

Sequence (122 aa):
MRSFNKKWVGIDFAAGIVLRKKEKSPEQVHYDAHRVKHDLSMEINTQLAFEEKLRPFSVDLLFIQRMPVNLKFNIINGIVIYSRDEEFRTDLEENIVRDYLDFKPVLEAYYREMAESILSGE

Secondary structure (DSSP, 8-st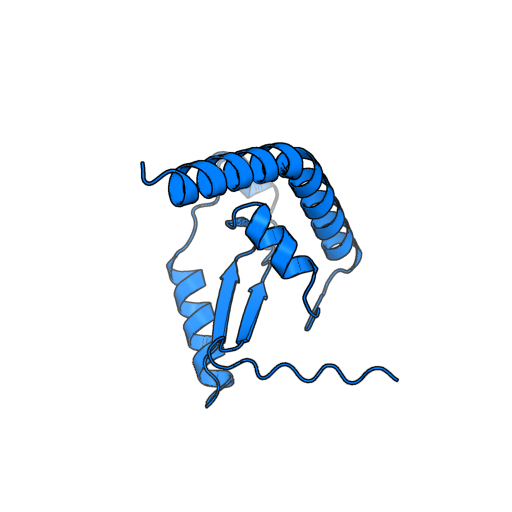ate):
---------S-PEEEEE-PPPPPPPGGGSTT--S-----HHHHHHHHHHHHHHTTTS-EEEEEGGGS-HHHHHHHHTS-----S-HHHHHHHHHHHHHHHHHHHHHHHHHHHHHHHHHHHT-

pLDDT: mean 75.0, std 22.03, range [28.94, 97.06]